Protein AF-A0A3B9LCY6-F1 (afdb_monomer_lite)

pLDDT: mean 94.25, std 5.54, range [63.44, 98.62]

Structure (mmCIF, N/CA/C/O backbone):
data_AF-A0A3B9LCY6-F1
#
_entry.id   AF-A0A3B9LCY6-F1
#
loop_
_atom_site.group_PDB
_atom_site.id
_atom_site.type_symbol
_atom_site.label_atom_id
_atom_site.label_alt_id
_atom_site.label_comp_id
_atom_site.label_asym_id
_atom_site.label_entity_id
_atom_site.label_seq_id
_atom_site.pdbx_PDB_ins_code
_atom_site.Cartn_x
_atom_site.Cartn_y
_atom_site.Cartn_z
_atom_site.occupancy
_atom_site.B_iso_or_equiv
_atom_site.auth_seq_id
_atom_site.auth_comp_id
_atom_site.auth_asym_id
_atom_site.auth_atom_id
_atom_site.pdbx_PDB_model_num
ATOM 1 N N . PHE A 1 1 ? 7.355 -21.362 12.010 1.00 63.44 1 PHE A N 1
ATOM 2 C CA . PHE A 1 1 ? 6.093 -20.690 11.639 1.00 63.44 1 PHE A CA 1
ATOM 3 C C . PHE A 1 1 ? 5.605 -21.259 10.314 1.00 63.44 1 PHE A C 1
ATOM 5 O O . PHE A 1 1 ? 6.421 -21.398 9.413 1.00 63.44 1 PHE A O 1
ATOM 12 N N . HIS A 1 2 ? 4.325 -21.626 10.199 1.00 83.62 2 HIS A N 1
ATOM 13 C CA . HIS A 1 2 ? 3.736 -22.072 8.929 1.00 83.62 2 HIS A CA 1
ATOM 14 C C . HIS A 1 2 ? 3.284 -20.839 8.140 1.00 83.62 2 HIS A C 1
ATOM 16 O O . HIS A 1 2 ? 2.190 -20.327 8.361 1.00 83.62 2 HIS A O 1
ATOM 22 N N . LEU A 1 3 ? 4.165 -20.320 7.286 1.00 89.31 3 LEU A N 1
ATOM 23 C CA . LEU A 1 3 ? 3.869 -19.190 6.406 1.00 89.31 3 LEU A CA 1
ATOM 24 C C . LEU A 1 3 ? 3.430 -19.718 5.039 1.00 89.31 3 LEU A C 1
ATOM 26 O O . LEU A 1 3 ? 4.090 -20.588 4.475 1.00 89.31 3 LEU A O 1
ATOM 30 N N . ASN A 1 4 ? 2.335 -19.177 4.506 1.00 90.31 4 ASN A N 1
ATOM 31 C CA . ASN A 1 4 ? 1.927 -19.423 3.127 1.00 90.31 4 ASN A CA 1
ATOM 32 C C . ASN A 1 4 ? 2.533 -18.338 2.231 1.00 90.31 4 ASN A C 1
ATOM 34 O O . ASN A 1 4 ? 2.081 -17.193 2.260 1.00 90.31 4 ASN A O 1
ATOM 38 N N . LEU A 1 5 ? 3.577 -18.689 1.483 1.00 93.75 5 LEU A N 1
ATOM 39 C CA . LEU A 1 5 ? 4.265 -17.762 0.588 1.00 93.75 5 LEU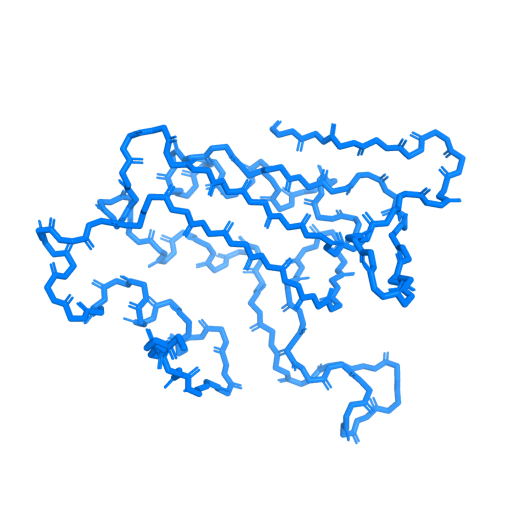 A CA 1
ATOM 40 C C . LEU A 1 5 ? 3.588 -17.767 -0.779 1.00 93.75 5 LEU A C 1
ATOM 42 O O . LEU A 1 5 ? 3.468 -18.811 -1.416 1.00 93.75 5 LEU A O 1
ATOM 46 N N . ILE A 1 6 ? 3.179 -16.586 -1.232 1.00 94.50 6 ILE A N 1
ATOM 47 C CA . ILE A 1 6 ? 2.561 -16.380 -2.539 1.00 94.50 6 ILE A CA 1
ATOM 48 C C . ILE A 1 6 ? 3.443 -15.419 -3.321 1.00 94.50 6 ILE A C 1
ATOM 50 O O . ILE A 1 6 ? 3.656 -14.281 -2.903 1.00 94.50 6 ILE A O 1
ATOM 54 N N . TYR A 1 7 ? 3.962 -15.890 -4.449 1.00 94.50 7 TYR A N 1
ATOM 55 C CA . TYR A 1 7 ? 4.756 -15.079 -5.361 1.00 94.50 7 TYR A CA 1
ATOM 56 C C . TYR A 1 7 ? 3.839 -14.406 -6.380 1.00 94.50 7 TYR A C 1
ATOM 58 O O . TYR A 1 7 ? 2.878 -15.008 -6.857 1.00 94.50 7 TYR A O 1
ATOM 66 N N . PHE A 1 8 ? 4.147 -13.161 -6.717 1.00 95.38 8 PHE A N 1
ATOM 67 C CA . PHE A 1 8 ? 3.394 -12.348 -7.665 1.00 95.38 8 PHE A CA 1
ATOM 68 C C . PHE A 1 8 ? 4.364 -11.511 -8.503 1.00 95.38 8 PHE A C 1
ATOM 70 O O . PHE A 1 8 ? 5.506 -11.291 -8.097 1.00 95.38 8 PHE A O 1
ATOM 77 N N . GLN A 1 9 ? 3.923 -11.060 -9.677 1.00 93.38 9 GLN A N 1
ATOM 78 C CA . GLN A 1 9 ? 4.749 -10.284 -10.606 1.00 93.38 9 GLN A CA 1
ATOM 79 C C . GLN A 1 9 ? 4.108 -8.962 -11.019 1.00 93.38 9 GLN A C 1
ATOM 81 O O . GLN A 1 9 ? 4.773 -8.148 -11.656 1.00 93.38 9 GLN A O 1
ATOM 86 N N . SER A 1 10 ? 2.841 -8.729 -10.683 1.00 95.75 10 SER A N 1
ATOM 87 C CA . SER A 1 10 ? 2.090 -7.542 -11.087 1.00 95.75 10 SER A CA 1
ATOM 88 C C . SER A 1 10 ? 1.022 -7.152 -10.064 1.00 95.75 10 SER A C 1
ATOM 90 O O . SER A 1 10 ? 0.616 -7.955 -9.222 1.00 95.75 10 SER A O 1
ATOM 92 N N . GLY A 1 11 ? 0.501 -5.924 -10.171 1.00 97.12 11 GLY A N 1
ATOM 93 C CA . GLY A 1 11 ? -0.668 -5.500 -9.394 1.00 97.12 11 GLY A CA 1
ATOM 94 C C . GLY A 1 11 ? -1.909 -6.354 -9.663 1.00 97.12 11 GLY A C 1
ATOM 95 O O . GLY A 1 11 ? -2.687 -6.603 -8.744 1.00 97.12 11 GLY A O 1
ATOM 96 N N . ALA A 1 12 ? -2.065 -6.868 -10.887 1.00 97.81 12 ALA A N 1
ATOM 97 C CA . ALA A 1 12 ? -3.163 -7.763 -11.238 1.00 97.81 12 ALA A CA 1
ATOM 98 C C . ALA A 1 12 ? -3.099 -9.086 -10.461 1.00 97.81 12 ALA A C 1
ATOM 100 O O . ALA A 1 12 ? -4.129 -9.546 -9.979 1.00 97.81 12 ALA A O 1
ATOM 101 N N . ASP A 1 13 ? -1.909 -9.659 -10.268 1.00 97.81 13 ASP A N 1
ATOM 102 C CA . ASP A 1 13 ? -1.737 -10.884 -9.475 1.00 97.81 13 ASP A CA 1
ATOM 103 C C . ASP A 1 13 ? -2.155 -10.669 -8.016 1.00 97.81 13 ASP A C 1
ATOM 105 O O . ASP A 1 13 ? -2.842 -11.508 -7.432 1.00 97.81 13 ASP A O 1
ATOM 109 N N . VAL A 1 14 ? -1.794 -9.514 -7.444 1.00 97.00 14 VAL A N 1
ATOM 110 C CA . VAL A 1 14 ? -2.190 -9.132 -6.081 1.00 97.00 14 VAL A CA 1
ATOM 111 C C . VAL A 1 14 ? -3.708 -8.996 -5.980 1.00 97.00 14 VAL A C 1
ATOM 113 O O . VAL A 1 14 ? -4.310 -9.570 -5.074 1.00 97.00 14 VAL A O 1
ATOM 116 N N . ILE A 1 15 ? -4.341 -8.285 -6.919 1.00 98.12 15 ILE A N 1
ATOM 117 C CA . ILE A 1 15 ? -5.803 -8.125 -6.960 1.00 98.12 15 ILE A CA 1
ATOM 118 C C . ILE A 1 15 ? -6.488 -9.488 -7.104 1.00 98.12 15 ILE A C 1
ATOM 120 O O . ILE A 1 15 ? -7.409 -9.793 -6.352 1.00 98.12 15 ILE A O 1
ATOM 124 N N . ASN A 1 16 ? -6.016 -10.337 -8.017 1.00 97.69 16 ASN A N 1
ATOM 125 C CA . ASN A 1 16 ? -6.582 -11.666 -8.237 1.00 97.69 16 ASN A CA 1
ATOM 126 C C . ASN A 1 16 ? -6.473 -12.538 -6.982 1.00 97.69 16 ASN A C 1
ATOM 128 O O . ASN A 1 16 ? -7.428 -13.225 -6.625 1.00 97.69 16 ASN A O 1
ATOM 132 N N . TYR A 1 17 ? -5.342 -12.485 -6.275 1.00 96.69 17 TYR A N 1
ATOM 133 C CA . TYR A 1 17 ? -5.170 -13.212 -5.019 1.00 96.69 17 TYR A CA 1
ATOM 134 C C . TYR A 1 17 ? -6.060 -12.668 -3.891 1.00 96.69 17 TYR A C 1
ATOM 136 O O . TYR A 1 17 ? -6.584 -13.438 -3.078 1.00 96.69 17 TYR A O 1
ATOM 144 N N . LEU A 1 18 ? -6.267 -11.350 -3.827 1.00 96.25 18 LEU A N 1
ATOM 145 C CA . LEU A 1 18 ? -7.220 -10.758 -2.891 1.00 96.25 18 LEU A CA 1
ATOM 146 C C . LEU A 1 18 ? -8.638 -11.240 -3.205 1.00 96.25 18 LEU A C 1
ATOM 148 O O . LEU A 1 18 ? -9.224 -11.898 -2.353 1.00 96.25 18 LEU A O 1
ATOM 152 N N . ASN A 1 19 ? -9.116 -11.066 -4.434 1.00 97.31 19 ASN A N 1
ATOM 153 C CA . ASN A 1 19 ? -10.497 -11.382 -4.807 1.00 97.31 19 ASN A CA 1
ATOM 154 C C . ASN A 1 19 ? -10.799 -12.896 -4.805 1.00 97.31 19 ASN A C 1
ATOM 156 O O . ASN A 1 19 ? -11.913 -13.316 -4.504 1.00 97.31 19 ASN A O 1
ATOM 160 N N . SER A 1 20 ? -9.822 -13.735 -5.173 1.00 95.38 20 SER A N 1
ATOM 161 C CA . SER A 1 20 ? -10.025 -15.173 -5.449 1.00 95.38 20 SER A CA 1
ATOM 162 C C . SER A 1 20 ? -9.132 -16.109 -4.628 1.00 95.38 20 SER A C 1
ATOM 164 O O . SER A 1 20 ? -9.013 -17.294 -4.944 1.00 95.38 20 SER A O 1
ATOM 166 N N . GLY A 1 21 ? -8.490 -15.604 -3.571 1.00 90.06 21 GLY A N 1
ATOM 167 C CA . GLY A 1 21 ? -7.663 -16.418 -2.680 1.00 90.06 21 GLY A CA 1
ATOM 168 C C . GLY A 1 21 ? -8.439 -17.586 -2.040 1.00 90.06 21 GLY A C 1
ATOM 169 O O . GLY A 1 21 ? -9.672 -17.539 -1.948 1.00 90.06 21 GLY A O 1
ATOM 170 N N . PRO A 1 22 ? -7.748 -18.642 -1.564 1.00 88.88 22 PRO A N 1
ATOM 171 C CA . PRO A 1 22 ? -8.393 -19.845 -1.041 1.00 88.88 22 PRO A CA 1
ATOM 172 C C . PRO A 1 22 ? -9.462 -19.543 0.017 1.00 88.88 22 PRO A C 1
ATOM 174 O O . PRO A 1 22 ? -9.171 -19.037 1.100 1.00 88.88 22 PRO A O 1
ATOM 177 N N . GLY A 1 23 ? -10.718 -19.862 -0.308 1.00 89.56 23 GLY A N 1
ATOM 178 C CA . GLY A 1 23 ? -11.854 -19.694 0.596 1.00 89.56 23 GLY A CA 1
ATOM 179 C C . GLY A 1 23 ? -12.255 -18.245 0.884 1.00 89.56 23 GLY A C 1
ATOM 180 O O . GLY A 1 23 ? -12.887 -18.031 1.916 1.00 89.56 23 GLY A O 1
ATOM 181 N N . ARG A 1 24 ? -11.927 -17.265 0.023 1.00 93.19 24 ARG A N 1
ATOM 182 C CA . ARG A 1 24 ? -12.180 -15.822 0.241 1.00 93.19 24 ARG A CA 1
ATOM 183 C C . ARG A 1 24 ? -13.600 -15.474 0.701 1.00 93.19 24 ARG A C 1
ATOM 185 O O . ARG A 1 24 ? -13.767 -14.615 1.564 1.00 93.19 24 ARG A O 1
ATOM 192 N N . ASP A 1 25 ? -14.606 -16.198 0.215 1.00 89.06 25 ASP A N 1
ATOM 193 C CA . ASP A 1 25 ? -16.013 -16.029 0.616 1.00 89.06 25 ASP A CA 1
ATOM 194 C C . ASP A 1 25 ? -16.248 -16.208 2.125 1.00 89.06 25 ASP A C 1
ATOM 196 O O . ASP A 1 25 ? -17.200 -15.665 2.688 1.00 89.06 25 ASP A O 1
ATOM 200 N N . ARG A 1 26 ? -15.385 -16.987 2.786 1.00 91.19 26 ARG A N 1
ATOM 201 C CA . ARG A 1 26 ? -15.459 -17.335 4.213 1.00 91.19 26 ARG A CA 1
ATOM 202 C C . ARG A 1 26 ? -14.259 -16.805 5.001 1.00 91.19 26 ARG A C 1
ATOM 204 O O . ARG A 1 26 ? -14.397 -16.471 6.173 1.00 91.19 26 ARG A O 1
ATOM 211 N N . LEU A 1 27 ? -13.095 -16.720 4.360 1.00 93.38 27 LEU A N 1
ATOM 212 C CA . LEU A 1 27 ? -11.819 -16.304 4.932 1.00 93.38 27 LEU A CA 1
ATOM 213 C C . LEU A 1 27 ? -11.472 -14.895 4.455 1.00 93.38 27 LEU A C 1
ATOM 215 O O . LEU A 1 27 ? -10.756 -14.687 3.473 1.00 93.38 27 LEU A O 1
ATOM 219 N N . LYS A 1 28 ? -11.997 -13.907 5.172 1.00 95.44 28 LYS A N 1
ATOM 220 C CA . LYS A 1 28 ? -11.740 -12.494 4.890 1.00 95.44 28 LYS A CA 1
ATOM 221 C C . LYS A 1 28 ? -10.360 -12.055 5.381 1.00 95.44 28 LYS A C 1
ATOM 223 O O . LYS A 1 28 ? -9.843 -12.581 6.365 1.00 95.44 28 LYS A O 1
ATOM 228 N N . VAL A 1 29 ? -9.781 -11.056 4.722 1.00 96.19 29 VAL A N 1
ATOM 229 C CA . VAL A 1 29 ? -8.548 -10.387 5.147 1.00 96.19 29 VAL A CA 1
ATOM 230 C C . VAL A 1 29 ? -8.840 -9.581 6.411 1.00 96.19 29 VAL A C 1
ATOM 232 O O . VAL A 1 29 ? -9.546 -8.575 6.366 1.00 96.19 29 VAL A O 1
ATOM 235 N N . ALA A 1 30 ? -8.314 -10.033 7.548 1.00 96.69 30 ALA A N 1
ATOM 236 C CA . ALA A 1 30 ? -8.370 -9.298 8.814 1.00 96.69 30 ALA A CA 1
ATOM 237 C C . ALA A 1 30 ? -7.185 -8.332 8.992 1.00 96.69 30 ALA A C 1
ATOM 239 O O . ALA A 1 30 ? -7.281 -7.381 9.764 1.00 96.69 30 ALA A O 1
ATOM 240 N N . GLY A 1 31 ? -6.089 -8.564 8.264 1.00 96.94 31 GLY A N 1
ATOM 241 C CA . GLY A 1 31 ? -4.878 -7.754 8.294 1.00 96.94 31 GLY A CA 1
ATOM 242 C C . GLY A 1 31 ? -4.227 -7.683 6.915 1.00 96.94 31 GLY A C 1
ATOM 243 O O . GLY A 1 31 ? -4.099 -8.711 6.251 1.00 96.94 31 GLY A O 1
ATOM 244 N N . PHE A 1 32 ? -3.827 -6.489 6.487 1.00 97.38 32 PHE A N 1
ATOM 245 C CA . PHE A 1 32 ? -3.035 -6.262 5.281 1.00 97.38 32 PHE A CA 1
ATOM 246 C C . PHE A 1 32 ? -1.917 -5.277 5.594 1.00 97.38 32 PHE A C 1
ATOM 248 O O . PHE A 1 32 ? -2.174 -4.138 5.984 1.00 97.38 32 PHE A O 1
ATOM 255 N N . GLU A 1 33 ? -0.679 -5.704 5.386 1.00 97.56 33 GLU A N 1
ATOM 256 C CA . GLU A 1 33 ? 0.482 -4.849 5.577 1.00 97.56 33 GLU A CA 1
ATOM 257 C C . GLU A 1 33 ? 1.356 -4.861 4.334 1.00 97.56 33 GLU A C 1
ATOM 259 O O . GLU A 1 33 ? 1.719 -5.921 3.826 1.00 97.56 33 GLU A O 1
ATOM 264 N N . TYR A 1 34 ? 1.692 -3.670 3.847 1.00 97.12 34 TYR A N 1
ATOM 265 C CA . TYR A 1 34 ? 2.611 -3.503 2.734 1.00 97.12 34 TYR A CA 1
ATOM 266 C C . TYR A 1 34 ? 3.963 -2.998 3.237 1.00 97.12 34 TYR A C 1
ATOM 268 O O . TYR A 1 34 ? 4.054 -1.918 3.829 1.00 97.12 34 TYR A O 1
ATOM 276 N N . LEU A 1 35 ? 5.007 -3.786 2.976 1.00 94.75 35 LEU A N 1
ATOM 277 C CA . LEU A 1 35 ? 6.402 -3.446 3.226 1.00 94.75 35 LEU A CA 1
ATOM 278 C C . LEU A 1 35 ? 7.125 -3.398 1.880 1.00 94.75 35 LEU A C 1
ATOM 280 O O . LEU A 1 35 ? 7.241 -4.413 1.196 1.00 94.75 35 LEU A O 1
ATOM 284 N N . GLY A 1 36 ? 7.589 -2.216 1.494 1.00 93.50 36 GLY A N 1
ATOM 285 C CA . GLY A 1 36 ? 8.288 -2.013 0.233 1.00 93.50 36 GLY A CA 1
ATOM 286 C C . GLY A 1 36 ? 8.350 -0.545 -0.160 1.00 93.50 36 GLY A C 1
ATOM 287 O O . GLY A 1 36 ? 7.972 0.345 0.609 1.00 93.50 36 GLY A O 1
ATOM 288 N N . HIS A 1 37 ? 8.835 -0.298 -1.373 1.00 95.31 37 HIS A N 1
ATOM 289 C CA . HIS A 1 37 ? 8.902 1.041 -1.940 1.00 95.31 37 HIS A CA 1
ATOM 290 C C . HIS A 1 37 ? 7.529 1.514 -2.409 1.00 95.31 37 HIS A C 1
ATOM 292 O O . HIS A 1 37 ? 6.751 0.781 -3.012 1.00 95.31 37 HIS A O 1
ATOM 298 N N . SER A 1 38 ? 7.241 2.786 -2.181 1.00 96.44 38 SER A N 1
ATOM 299 C CA . SER A 1 38 ? 6.018 3.404 -2.669 1.00 96.44 38 SER A CA 1
ATOM 300 C C . SER A 1 38 ? 6.215 4.888 -2.901 1.00 96.44 38 SER A C 1
ATOM 302 O O . SER A 1 38 ? 7.159 5.511 -2.410 1.00 96.44 38 SER A O 1
ATOM 304 N N . ASN A 1 39 ? 5.270 5.462 -3.627 1.00 95.44 39 ASN A N 1
ATOM 305 C CA . ASN A 1 39 ? 5.043 6.896 -3.653 1.00 95.44 39 ASN A CA 1
ATOM 306 C C . ASN A 1 39 ? 3.581 7.166 -3.267 1.00 95.44 39 ASN A C 1
ATOM 308 O O . ASN A 1 39 ? 2.873 6.273 -2.801 1.00 95.44 39 ASN A O 1
ATOM 312 N N . ARG A 1 40 ? 3.098 8.389 -3.499 1.00 97.00 40 ARG A N 1
ATOM 313 C CA . ARG A 1 40 ? 1.711 8.748 -3.183 1.00 97.00 40 ARG A CA 1
ATOM 314 C C . ARG A 1 40 ? 0.639 7.923 -3.900 1.00 97.00 40 ARG A C 1
ATOM 316 O O . ARG A 1 40 ? -0.502 7.978 -3.466 1.00 97.00 40 ARG A O 1
ATOM 323 N N . ALA A 1 41 ? 0.974 7.235 -4.993 1.00 97.31 41 ALA A N 1
ATOM 324 C CA . ALA A 1 41 ? 0.024 6.614 -5.914 1.00 97.31 41 ALA A CA 1
ATOM 325 C C . ALA A 1 41 ? 0.273 5.122 -6.194 1.00 97.31 41 ALA A C 1
ATOM 327 O O . ALA A 1 41 ? -0.619 4.474 -6.735 1.00 97.31 41 ALA A O 1
ATOM 328 N N . CYS A 1 42 ? 1.439 4.565 -5.853 1.00 96.94 42 CYS A N 1
ATOM 329 C CA . CYS A 1 42 ? 1.784 3.175 -6.156 1.00 96.94 42 CYS A CA 1
ATOM 330 C C . CYS A 1 42 ? 2.456 2.457 -4.992 1.00 96.94 42 CYS A C 1
ATOM 332 O O . CYS A 1 42 ? 3.386 2.996 -4.390 1.00 96.94 42 CYS A O 1
ATOM 334 N N . PHE A 1 43 ? 2.100 1.184 -4.819 1.00 97.75 43 PHE A N 1
ATOM 335 C CA . PHE A 1 43 ? 3.005 0.177 -4.260 1.00 97.75 43 PHE A CA 1
ATOM 336 C C . PHE A 1 43 ? 3.917 -0.344 -5.369 1.00 97.75 43 PHE A C 1
ATOM 338 O O . PHE A 1 43 ? 3.413 -0.703 -6.431 1.00 97.75 43 PHE A O 1
ATOM 345 N N . MET A 1 44 ? 5.230 -0.379 -5.148 1.00 96.69 44 MET A N 1
ATOM 346 C CA . MET A 1 44 ? 6.231 -0.784 -6.141 1.00 96.69 44 MET A CA 1
ATOM 347 C C . MET A 1 44 ? 6.886 -2.096 -5.716 1.00 96.69 44 MET A C 1
ATOM 349 O O . MET A 1 44 ? 7.415 -2.216 -4.613 1.00 96.69 44 MET A O 1
ATOM 353 N N . PHE A 1 45 ? 6.847 -3.103 -6.577 1.00 94.62 45 PHE A N 1
ATOM 354 C CA . PHE A 1 45 ? 7.207 -4.474 -6.210 1.00 94.62 45 PHE A CA 1
ATOM 355 C C . PHE A 1 45 ? 8.636 -4.853 -6.598 1.00 94.62 45 PHE A C 1
ATOM 357 O O . PHE A 1 45 ? 9.223 -5.740 -5.987 1.00 94.62 45 PHE A O 1
ATOM 364 N N . ASP A 1 46 ? 9.211 -4.165 -7.581 1.00 90.12 46 ASP A N 1
ATOM 365 C CA . ASP A 1 46 ? 10.531 -4.458 -8.146 1.00 90.12 46 ASP A CA 1
ATOM 366 C C . ASP A 1 46 ? 11.443 -3.223 -8.216 1.00 90.12 46 ASP A C 1
ATOM 368 O O . ASP A 1 46 ? 12.333 -3.151 -9.066 1.00 90.12 46 ASP A O 1
ATOM 372 N N . TYR A 1 47 ? 11.201 -2.228 -7.358 1.00 84.19 47 TYR A N 1
ATOM 373 C CA . TYR A 1 47 ? 11.923 -0.958 -7.400 1.00 84.19 47 TYR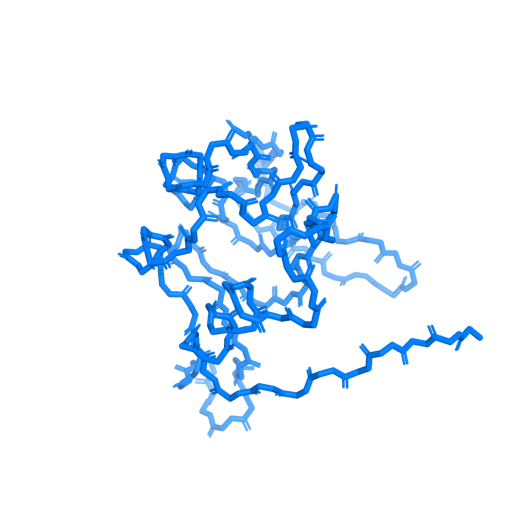 A CA 1
ATOM 374 C C . TYR A 1 47 ? 13.442 -1.162 -7.316 1.00 84.19 47 TYR A C 1
ATOM 376 O O . TYR A 1 47 ? 13.931 -1.806 -6.391 1.00 84.19 47 TYR A O 1
ATOM 384 N N . SER A 1 48 ? 14.175 -0.609 -8.285 1.00 83.00 48 SER A N 1
ATOM 385 C CA . SER A 1 48 ? 15.629 -0.749 -8.446 1.00 83.00 48 SER A CA 1
ATOM 386 C C . SER A 1 48 ? 16.152 -2.174 -8.681 1.00 83.00 48 SER A C 1
ATOM 388 O O . SER A 1 48 ? 17.364 -2.361 -8.757 1.00 83.00 48 SER A O 1
ATOM 390 N N . ASN A 1 49 ? 15.285 -3.176 -8.875 1.00 78.00 49 ASN A N 1
ATOM 391 C CA . ASN A 1 49 ? 15.729 -4.548 -9.154 1.00 78.00 49 ASN A CA 1
ATOM 392 C C . ASN A 1 49 ? 16.179 -4.737 -10.611 1.00 78.00 49 ASN A C 1
ATOM 394 O O . ASN A 1 49 ? 17.133 -5.465 -10.871 1.00 78.00 49 ASN A O 1
ATOM 398 N N . LEU A 1 50 ? 15.473 -4.117 -11.567 1.00 81.88 50 LEU A N 1
ATOM 399 C CA . LEU A 1 50 ? 15.760 -4.227 -13.010 1.00 81.88 50 LEU A CA 1
ATOM 400 C C . LEU A 1 50 ? 16.214 -2.908 -13.643 1.00 81.88 50 LEU A C 1
ATOM 402 O O . LEU A 1 50 ? 16.975 -2.920 -14.607 1.00 81.88 50 LEU A O 1
ATOM 406 N N . LEU A 1 51 ? 15.703 -1.783 -13.143 1.00 82.19 51 LEU A N 1
ATOM 407 C CA . LEU A 1 51 ? 16.015 -0.439 -13.616 1.00 82.19 51 LEU A CA 1
ATOM 408 C C . LEU A 1 51 ? 16.345 0.422 -12.410 1.00 82.19 51 LEU A C 1
ATOM 410 O O . LEU A 1 51 ? 15.544 0.476 -11.480 1.00 82.19 51 LEU A O 1
ATOM 414 N N . ASP A 1 52 ? 17.487 1.104 -12.441 1.00 86.44 52 ASP A N 1
ATOM 415 C CA . ASP A 1 52 ? 17.879 1.987 -11.349 1.00 86.44 52 ASP A CA 1
ATOM 416 C C . ASP A 1 52 ? 16.823 3.076 -11.123 1.00 86.44 52 ASP A C 1
ATOM 418 O O . ASP A 1 52 ? 16.352 3.727 -12.060 1.00 86.44 52 ASP A O 1
ATOM 422 N N . SER A 1 53 ? 16.443 3.243 -9.858 1.00 85.19 53 SER A N 1
ATOM 423 C CA . SER A 1 53 ? 15.499 4.253 -9.386 1.00 85.19 53 SER A CA 1
ATOM 424 C C . SER A 1 53 ? 14.122 4.202 -10.066 1.00 85.19 53 SER A C 1
ATOM 426 O O . SER A 1 53 ? 13.420 5.212 -10.157 1.00 85.19 53 SER A O 1
ATOM 428 N N . ALA A 1 54 ? 13.713 3.022 -10.541 1.00 88.56 54 ALA A N 1
ATOM 429 C CA . ALA A 1 54 ? 12.422 2.799 -11.178 1.00 88.56 54 ALA A CA 1
ATOM 430 C C . ALA A 1 54 ? 11.852 1.412 -10.854 1.00 88.56 54 ALA A C 1
ATOM 432 O O . ALA A 1 54 ? 12.546 0.515 -10.385 1.00 88.56 54 ALA A O 1
ATOM 433 N N . SER A 1 55 ? 10.559 1.240 -11.123 1.00 92.38 55 SER A N 1
ATOM 434 C CA . SER A 1 55 ? 9.826 -0.015 -10.950 1.00 92.38 55 SER A CA 1
ATOM 435 C C . SER A 1 55 ? 9.083 -0.346 -12.243 1.00 92.38 55 SER A C 1
ATOM 437 O O . SER A 1 55 ? 8.515 0.547 -12.875 1.00 92.38 55 SER A O 1
ATOM 439 N N . LYS A 1 56 ? 9.103 -1.618 -12.657 1.00 93.25 56 LYS A N 1
ATOM 440 C CA . LYS A 1 56 ? 8.335 -2.137 -13.803 1.00 93.25 56 LYS A CA 1
ATOM 441 C C . LYS A 1 56 ? 7.098 -2.919 -13.359 1.00 93.25 56 LYS A C 1
ATOM 443 O O . LYS A 1 56 ? 6.278 -3.276 -14.201 1.00 93.25 56 LYS A O 1
ATOM 448 N N . SER A 1 57 ? 6.959 -3.162 -12.058 1.00 95.50 57 SER A N 1
ATOM 449 C CA . SER A 1 57 ? 5.846 -3.876 -11.451 1.00 95.50 57 SER A CA 1
ATOM 450 C C . SER A 1 57 ? 5.299 -3.119 -10.247 1.00 95.50 57 SER A C 1
ATOM 452 O O . SER A 1 57 ? 5.986 -2.924 -9.246 1.00 95.50 57 SER A O 1
ATOM 454 N N . TRP A 1 58 ? 4.041 -2.693 -10.332 1.00 97.06 58 TRP A N 1
ATOM 455 C CA . TRP A 1 58 ? 3.394 -1.903 -9.290 1.00 97.06 58 TRP A CA 1
ATOM 456 C C . TRP A 1 58 ? 1.895 -2.204 -9.190 1.00 97.06 58 TRP A C 1
ATOM 458 O O . TRP A 1 58 ? 1.300 -2.810 -10.084 1.00 97.06 58 TRP A O 1
ATOM 468 N N . LEU A 1 59 ? 1.279 -1.738 -8.103 1.00 98.19 59 LEU A N 1
ATOM 469 C CA . LEU A 1 59 ? -0.169 -1.592 -7.961 1.00 98.19 59 LEU A CA 1
ATOM 470 C C . LEU A 1 59 ? -0.495 -0.103 -7.833 1.00 98.19 59 LEU A C 1
ATOM 472 O O . LEU A 1 59 ? -0.166 0.517 -6.819 1.00 98.19 59 LEU A O 1
ATOM 476 N N . HIS A 1 60 ? -1.117 0.469 -8.868 1.00 98.25 60 HIS A N 1
ATOM 477 C CA . HIS A 1 60 ? -1.473 1.888 -8.894 1.00 98.25 60 HIS A CA 1
ATOM 478 C C . HIS A 1 60 ? -2.827 2.122 -8.211 1.00 98.25 60 HIS A C 1
ATOM 480 O O . HIS A 1 60 ? -3.761 1.331 -8.328 1.00 98.25 60 HIS A O 1
ATOM 486 N N . GLU A 1 61 ? -2.977 3.260 -7.542 1.00 98.12 61 GLU A N 1
ATOM 487 C CA . GLU A 1 61 ? -4.166 3.624 -6.768 1.00 98.12 61 GLU A CA 1
ATOM 488 C C . GLU A 1 61 ? -5.468 3.693 -7.589 1.00 98.12 61 GLU A C 1
ATOM 490 O O . GLU A 1 61 ? -6.560 3.598 -7.033 1.00 98.12 61 GLU A O 1
ATOM 495 N N . SER A 1 62 ? -5.373 3.855 -8.915 1.00 98.06 62 SER A N 1
ATOM 496 C CA . SER A 1 62 ? -6.528 3.803 -9.828 1.00 98.06 62 SER A CA 1
ATOM 497 C C . SER A 1 62 ? -7.077 2.394 -10.027 1.00 98.06 62 SER A C 1
ATOM 499 O O . SER A 1 62 ? -8.193 2.242 -10.511 1.00 98.06 62 SER A O 1
ATOM 501 N N . GLU A 1 63 ? -6.295 1.369 -9.698 1.00 98.38 63 GLU A N 1
ATOM 502 C CA . GLU A 1 63 ? -6.680 -0.033 -9.841 1.00 98.38 63 GLU A CA 1
ATOM 503 C C . GLU A 1 63 ? -7.267 -0.609 -8.557 1.00 98.38 63 GLU A C 1
ATOM 505 O O . GLU A 1 63 ? -7.839 -1.694 -8.588 1.00 98.38 63 GLU A O 1
ATOM 510 N N . LEU A 1 64 ? -7.194 0.127 -7.442 1.00 98.12 64 LEU A N 1
ATOM 511 C CA . LEU A 1 64 ? -7.727 -0.318 -6.154 1.00 98.12 64 LEU A CA 1
ATOM 512 C C . LEU A 1 64 ? -9.224 -0.622 -6.218 1.00 98.12 64 LEU A C 1
ATOM 514 O O . LEU A 1 64 ? -9.681 -1.520 -5.526 1.00 98.12 64 LEU A O 1
ATOM 518 N N . SER A 1 65 ? -9.987 0.063 -7.076 1.00 97.88 65 SER A N 1
ATOM 519 C CA . SER A 1 65 ? -11.418 -0.210 -7.279 1.00 97.88 65 SER A CA 1
ATOM 520 C C . SER A 1 65 ? -11.717 -1.597 -7.856 1.00 97.88 65 SER A C 1
ATOM 522 O O . SER A 1 65 ? -12.868 -2.021 -7.824 1.00 97.88 65 SER A O 1
ATOM 524 N N . LYS A 1 66 ? -10.705 -2.303 -8.376 1.00 98.50 66 LYS A N 1
ATOM 525 C CA . LYS A 1 66 ? -10.814 -3.699 -8.819 1.00 98.50 66 LYS A CA 1
ATOM 526 C C . LYS A 1 66 ? -10.745 -4.693 -7.650 1.00 98.50 66 LYS A C 1
ATOM 528 O O . LYS A 1 66 ? -11.041 -5.866 -7.855 1.00 98.50 66 LYS A O 1
ATOM 533 N N . ILE A 1 67 ? -10.341 -4.249 -6.456 1.00 98.06 67 ILE A N 1
ATOM 534 C CA . ILE A 1 67 ? -10.349 -5.061 -5.235 1.00 98.06 67 ILE A CA 1
ATOM 535 C C . ILE A 1 67 ? -11.777 -5.122 -4.702 1.00 98.06 67 ILE A C 1
ATOM 537 O O . ILE A 1 67 ? -12.442 -4.093 -4.541 1.00 98.06 67 ILE A O 1
ATOM 541 N N . GLU A 1 68 ? -12.255 -6.322 -4.398 1.00 96.56 68 GLU A N 1
ATOM 542 C CA . GLU A 1 68 ? -13.627 -6.495 -3.954 1.00 96.56 68 GLU A CA 1
ATOM 543 C C . GLU A 1 68 ? -13.772 -6.150 -2.466 1.00 96.56 68 GLU A C 1
ATOM 545 O O . GLU A 1 68 ? -13.135 -6.722 -1.587 1.00 96.56 68 GLU A O 1
ATOM 550 N N . ARG A 1 69 ? -14.689 -5.229 -2.136 1.00 96.19 69 ARG A N 1
ATOM 551 C CA . ARG A 1 69 ? -14.962 -4.811 -0.739 1.00 96.19 69 ARG A CA 1
ATOM 552 C C . ARG A 1 69 ? -15.228 -5.980 0.208 1.00 96.19 69 ARG A C 1
ATOM 554 O O . ARG A 1 69 ? -14.943 -5.892 1.400 1.00 96.19 69 ARG A O 1
ATOM 561 N N . ARG A 1 70 ? -15.820 -7.063 -0.307 1.00 95.69 70 ARG A N 1
ATOM 562 C CA . ARG A 1 70 ? -16.152 -8.258 0.480 1.00 95.69 70 ARG A CA 1
ATOM 563 C C . ARG A 1 70 ? -14.918 -8.999 0.991 1.00 95.69 70 ARG A C 1
ATOM 565 O O . ARG A 1 70 ? -15.065 -9.755 1.955 1.00 95.69 70 ARG A O 1
ATOM 572 N N . ASP A 1 71 ? -13.754 -8.754 0.391 1.00 96.62 71 ASP A N 1
ATOM 573 C CA . ASP A 1 71 ? -12.517 -9.455 0.709 1.00 96.62 71 ASP A CA 1
ATOM 574 C C . ASP A 1 71 ? -12.019 -9.143 2.110 1.00 96.62 71 ASP A C 1
ATOM 576 O O . ASP A 1 71 ? -11.379 -9.985 2.739 1.00 96.62 71 ASP A O 1
ATOM 580 N N . PHE A 1 72 ? -12.332 -7.953 2.621 1.00 97.31 72 PHE A N 1
ATOM 581 C CA . PHE A 1 72 ? -11.867 -7.488 3.916 1.00 97.31 72 PHE A CA 1
ATOM 582 C C . PHE A 1 72 ? -12.905 -7.716 5.011 1.00 97.31 72 PHE A C 1
ATOM 584 O O . PHE A 1 72 ? -14.116 -7.531 4.838 1.00 97.31 72 PHE A O 1
ATOM 591 N N . ALA A 1 73 ? -12.418 -8.117 6.184 1.00 96.31 73 ALA A N 1
ATOM 592 C CA . ALA A 1 73 ? -13.232 -8.171 7.384 1.00 96.31 73 ALA A CA 1
ATOM 593 C C . ALA A 1 73 ? -13.586 -6.747 7.838 1.00 96.31 73 ALA A C 1
ATOM 595 O O . ALA A 1 73 ? -12.837 -5.789 7.626 1.00 96.31 73 ALA A O 1
ATOM 596 N N . ARG A 1 74 ? -14.731 -6.592 8.508 1.00 92.88 74 ARG A N 1
ATOM 597 C CA . ARG A 1 74 ? -15.087 -5.305 9.115 1.00 92.88 74 ARG A CA 1
ATOM 598 C C . ARG A 1 74 ? -14.046 -4.959 10.182 1.00 92.88 74 ARG A C 1
ATOM 600 O O . ARG A 1 74 ? -13.825 -5.755 11.086 1.00 92.88 74 ARG A O 1
ATOM 607 N N . GLY A 1 75 ? -13.448 -3.773 10.081 1.00 93.19 75 GLY A N 1
ATOM 608 C CA . GLY A 1 75 ? -12.394 -3.341 11.003 1.00 93.19 75 GLY A CA 1
ATOM 609 C C . GLY A 1 75 ? -11.034 -3.996 10.752 1.00 93.19 75 GLY A C 1
ATOM 610 O O . GLY A 1 75 ? -10.211 -4.002 11.660 1.00 93.19 75 GLY A O 1
ATOM 611 N N . ALA A 1 76 ? -10.800 -4.552 9.556 1.00 97.56 76 ALA A N 1
ATOM 612 C CA . ALA A 1 76 ? -9.491 -5.075 9.184 1.00 97.56 76 ALA A CA 1
ATOM 613 C C . ALA A 1 76 ? -8.389 -4.024 9.389 1.00 97.56 76 ALA A C 1
ATOM 615 O O . ALA A 1 76 ? -8.564 -2.849 9.052 1.00 97.56 76 ALA A O 1
ATOM 616 N N . TYR A 1 77 ? -7.252 -4.465 9.923 1.00 98.25 77 TYR A N 1
ATOM 617 C CA . TYR A 1 77 ? -6.075 -3.623 10.088 1.00 98.2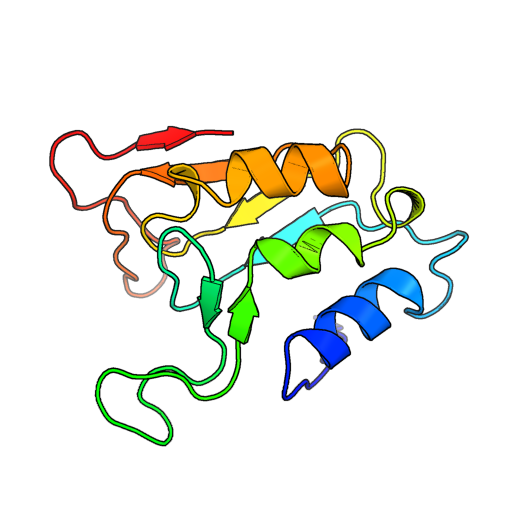5 77 TYR A CA 1
ATOM 618 C C . TYR A 1 77 ? -5.336 -3.520 8.756 1.00 98.25 77 TYR A C 1
ATOM 620 O O . TYR A 1 77 ? -4.862 -4.525 8.232 1.00 98.25 77 TYR A O 1
ATOM 628 N N . VAL A 1 78 ? -5.245 -2.318 8.192 1.00 98.44 78 VAL A N 1
ATOM 629 C CA . VAL A 1 78 ? -4.558 -2.095 6.917 1.00 98.44 78 VAL A CA 1
ATOM 630 C C . VAL A 1 78 ? -3.490 -1.028 7.101 1.00 98.44 78 VAL A C 1
ATOM 632 O O . VAL A 1 78 ? -3.797 0.093 7.510 1.00 98.44 78 VAL A O 1
ATOM 635 N N . LYS A 1 79 ? -2.237 -1.356 6.781 1.00 98.31 79 LYS A N 1
ATOM 636 C CA . LYS A 1 79 ? -1.123 -0.411 6.870 1.00 98.31 79 LYS A CA 1
ATOM 637 C C . LYS A 1 79 ? -0.145 -0.548 5.713 1.00 98.31 79 LYS A C 1
ATOM 639 O O . LYS A 1 79 ? 0.329 -1.630 5.396 1.00 98.31 79 LYS A O 1
ATOM 644 N N . SER A 1 80 ? 0.214 0.579 5.121 1.00 97.94 80 SER A N 1
ATOM 645 C CA . SER A 1 80 ? 1.388 0.691 4.270 1.00 97.94 80 SER A CA 1
ATOM 646 C C . SER A 1 80 ? 2.523 1.323 5.065 1.00 97.94 80 SER A C 1
ATOM 648 O O . SER A 1 80 ? 2.362 2.400 5.637 1.00 97.94 80 SER A O 1
ATOM 650 N N . TRP A 1 81 ? 3.678 0.666 5.075 1.00 97.31 81 TRP A N 1
ATOM 651 C CA . TRP A 1 81 ? 4.907 1.174 5.685 1.00 97.31 81 TRP A CA 1
ATOM 652 C C . TRP A 1 81 ? 5.792 1.954 4.701 1.00 97.31 81 TRP A C 1
ATOM 654 O O . TRP A 1 81 ? 6.834 2.491 5.080 1.00 97.31 81 TRP A O 1
ATOM 664 N N . GLY A 1 82 ? 5.381 2.025 3.435 1.00 96.12 82 GLY A N 1
ATOM 665 C CA . GLY A 1 82 ? 6.097 2.751 2.398 1.00 96.12 82 GLY A CA 1
ATOM 666 C C . GLY A 1 82 ? 5.831 4.262 2.419 1.00 96.12 82 GLY A C 1
ATOM 667 O O . GLY A 1 82 ? 4.791 4.742 2.891 1.00 96.12 82 GLY A O 1
ATOM 668 N N . CYS A 1 83 ? 6.776 5.013 1.856 1.00 96.94 83 CYS A N 1
ATOM 669 C CA . CYS A 1 83 ? 6.740 6.468 1.751 1.00 96.94 83 CYS A CA 1
ATOM 670 C C . CYS A 1 83 ? 5.466 6.990 1.061 1.00 96.94 83 CYS A C 1
ATOM 672 O O . CYS A 1 83 ? 4.981 6.402 0.092 1.00 96.94 83 CYS A O 1
ATOM 674 N N . HIS A 1 84 ? 4.982 8.152 1.505 1.00 98.00 84 HIS A N 1
ATOM 675 C CA . HIS A 1 84 ? 3.976 9.001 0.842 1.00 98.00 84 HIS A CA 1
ATOM 676 C C . HIS A 1 84 ? 2.579 8.395 0.599 1.00 98.00 84 HIS A C 1
ATOM 678 O O . HIS A 1 84 ? 1.687 9.083 0.107 1.00 98.00 84 HIS A O 1
ATOM 684 N N . THR A 1 85 ? 2.330 7.136 0.956 1.00 98.12 85 THR A N 1
ATOM 685 C CA . THR A 1 85 ? 1.056 6.439 0.681 1.00 98.12 85 THR A CA 1
ATOM 686 C C . THR A 1 85 ? -0.166 7.081 1.349 1.00 98.12 85 THR A C 1
ATOM 688 O O . THR A 1 85 ? -1.279 6.979 0.831 1.00 98.12 85 THR A O 1
ATOM 691 N N . GLY A 1 86 ? 0.035 7.815 2.446 1.00 97.62 86 GLY A N 1
ATOM 692 C CA . GLY A 1 86 ? -1.005 8.587 3.128 1.00 97.62 86 GLY A CA 1
ATOM 693 C C . GLY A 1 86 ? -1.453 9.847 2.380 1.00 97.62 86 GLY A C 1
ATOM 694 O O . GLY A 1 86 ? -2.507 10.397 2.684 1.00 97.62 86 GLY A O 1
ATOM 695 N N . GLU A 1 87 ? -0.692 10.306 1.384 1.00 98.06 87 GLU A N 1
ATOM 696 C CA . GLU A 1 87 ? -0.983 11.544 0.649 1.00 98.06 87 GLU A CA 1
ATOM 697 C C . GLU A 1 87 ? -2.090 11.371 -0.404 1.00 98.06 87 GLU A C 1
ATOM 699 O O . GLU A 1 87 ? -2.740 12.348 -0.776 1.00 98.06 87 GLU A O 1
ATOM 704 N N . SER A 1 88 ? -2.327 10.142 -0.885 1.00 98.12 88 SER A N 1
ATOM 705 C CA . SER A 1 88 ? -3.428 9.846 -1.818 1.00 98.12 88 SER A CA 1
ATOM 706 C C . SER A 1 88 ? -3.968 8.416 -1.691 1.00 98.12 88 SER A C 1
ATOM 708 O O . SER A 1 88 ? -5.185 8.247 -1.537 1.00 98.12 88 SER A O 1
ATOM 710 N N . MET A 1 89 ? -3.101 7.391 -1.674 1.00 97.94 89 MET A N 1
ATOM 711 C CA . MET A 1 89 ? -3.553 5.990 -1.659 1.00 97.94 89 MET A CA 1
ATOM 712 C C . MET A 1 89 ? -4.493 5.666 -0.495 1.00 97.94 89 MET A C 1
ATOM 714 O O . MET A 1 89 ? -5.482 4.980 -0.729 1.00 97.94 89 MET A O 1
ATOM 718 N N . SER A 1 90 ? -4.253 6.163 0.727 1.00 98.12 90 SER A N 1
ATOM 719 C CA . SER A 1 90 ? -5.128 5.891 1.888 1.00 98.12 90 SER A CA 1
ATOM 720 C C . SER A 1 90 ? -6.597 6.241 1.626 1.00 98.12 90 SER A C 1
ATOM 722 O O . SER A 1 90 ? -7.488 5.419 1.850 1.00 98.12 90 SER A O 1
ATOM 724 N N . LYS A 1 91 ? -6.858 7.416 1.040 1.00 98.19 91 LYS A N 1
ATOM 725 C CA . LYS A 1 91 ? -8.218 7.851 0.690 1.00 98.19 91 LYS A CA 1
ATOM 726 C C . LYS A 1 91 ? -8.835 6.969 -0.398 1.00 98.19 91 LYS A C 1
ATOM 728 O O . LYS A 1 91 ? -10.006 6.599 -0.316 1.00 98.19 91 LYS A O 1
ATOM 733 N N . LYS A 1 92 ? -8.063 6.631 -1.435 1.00 98.25 92 LYS A N 1
ATOM 734 C CA . LYS A 1 92 ? -8.549 5.782 -2.536 1.00 98.25 92 LYS A CA 1
ATOM 735 C C . LYS A 1 92 ? -8.780 4.341 -2.098 1.00 98.25 92 LYS A C 1
ATOM 737 O O . LYS A 1 92 ? -9.757 3.735 -2.529 1.00 98.25 92 LYS A O 1
ATOM 742 N N . TRP A 1 93 ? -7.947 3.830 -1.200 1.00 98.06 93 TRP A N 1
ATOM 743 C CA . TRP A 1 93 ? -8.112 2.524 -0.583 1.00 98.06 93 TRP A CA 1
ATOM 744 C C . TRP A 1 93 ? -9.426 2.437 0.191 1.00 98.06 93 TRP A C 1
ATOM 746 O O . TRP A 1 93 ? -10.180 1.485 -0.005 1.00 98.06 93 TRP A O 1
ATOM 756 N N . TYR A 1 94 ? -9.745 3.448 1.004 1.00 97.81 94 TYR A N 1
ATOM 757 C CA . TYR A 1 94 ? -11.024 3.508 1.711 1.00 97.81 94 TYR A CA 1
ATOM 758 C C . TYR A 1 94 ? -12.218 3.524 0.754 1.00 97.81 94 TYR A C 1
ATOM 760 O O . TYR A 1 94 ? -13.168 2.755 0.921 1.00 97.81 94 TYR A O 1
ATOM 768 N N . ASN A 1 95 ? -12.153 4.343 -0.297 1.00 97.81 95 ASN A N 1
ATOM 769 C CA . ASN A 1 95 ? -13.213 4.399 -1.302 1.00 97.81 95 ASN A CA 1
ATOM 770 C C . ASN A 1 95 ? -13.415 3.044 -1.996 1.00 97.81 95 ASN A C 1
ATOM 772 O O . ASN A 1 95 ? -14.552 2.611 -2.182 1.00 97.81 95 ASN A O 1
ATOM 776 N N . ALA A 1 96 ? -12.321 2.361 -2.334 1.00 97.31 96 ALA A N 1
ATOM 777 C CA . ALA A 1 96 ? -12.357 1.068 -2.999 1.00 97.31 96 ALA A CA 1
ATOM 778 C C . ALA A 1 96 ? -12.850 -0.053 -2.077 1.00 97.31 96 ALA A C 1
ATOM 780 O O . ALA A 1 96 ? -13.836 -0.709 -2.390 1.00 97.31 96 ALA A O 1
ATOM 781 N N . THR A 1 97 ? -12.209 -0.242 -0.923 1.00 96.88 97 THR A N 1
ATOM 782 C CA . THR A 1 97 ? -12.366 -1.440 -0.077 1.00 96.88 97 THR A CA 1
ATOM 783 C C . THR A 1 97 ? -13.314 -1.237 1.105 1.00 96.88 97 THR A C 1
ATOM 785 O O . THR A 1 97 ? -13.856 -2.197 1.644 1.00 96.88 97 THR A O 1
ATOM 788 N N . GLY A 1 98 ? -13.537 0.010 1.526 1.00 96.50 98 GLY A N 1
ATOM 789 C CA . GLY A 1 98 ? -14.270 0.336 2.751 1.00 96.50 98 GLY A CA 1
ATOM 790 C C . GLY A 1 98 ? -13.467 0.164 4.039 1.00 96.50 98 GLY A C 1
ATOM 791 O O . GLY A 1 98 ? -14.039 0.298 5.119 1.00 96.50 98 GLY A O 1
ATOM 792 N N . THR A 1 99 ? -12.169 -0.129 3.943 1.00 97.25 99 THR A N 1
ATOM 793 C CA . THR A 1 99 ? -11.255 -0.216 5.090 1.00 97.25 99 THR A CA 1
ATOM 794 C C . THR A 1 99 ? -10.323 0.987 5.122 1.00 97.25 99 THR A C 1
ATOM 796 O O . THR A 1 99 ? -9.980 1.537 4.081 1.00 97.25 99 THR A O 1
ATOM 799 N N . HIS A 1 100 ? -9.935 1.437 6.312 1.00 97.50 100 HIS A N 1
ATOM 800 C CA . HIS A 1 100 ? -8.994 2.545 6.456 1.00 97.50 100 HIS A CA 1
ATOM 801 C C . HIS A 1 100 ? -7.565 2.020 6.366 1.00 97.50 100 HIS A C 1
ATOM 803 O O . HIS A 1 100 ? -7.164 1.198 7.189 1.00 97.50 100 HIS A O 1
ATOM 809 N N . MET A 1 101 ? -6.804 2.508 5.387 1.00 98.3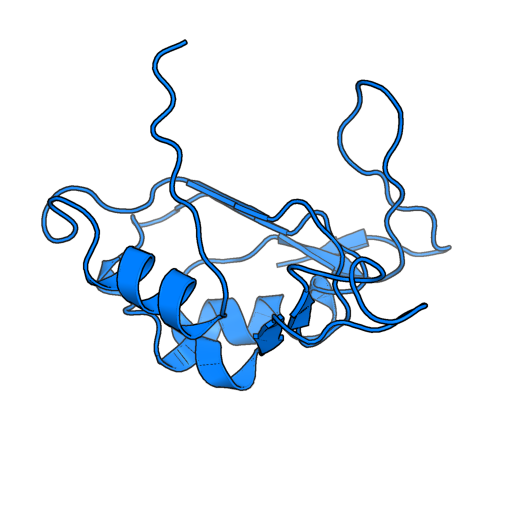8 101 MET A N 1
ATOM 810 C CA . MET A 1 101 ? -5.383 2.198 5.274 1.00 98.38 101 MET A CA 1
ATOM 811 C C . MET A 1 101 ? -4.550 3.281 5.942 1.00 98.38 101 MET A C 1
ATOM 813 O O . MET A 1 101 ? -4.549 4.430 5.501 1.00 98.3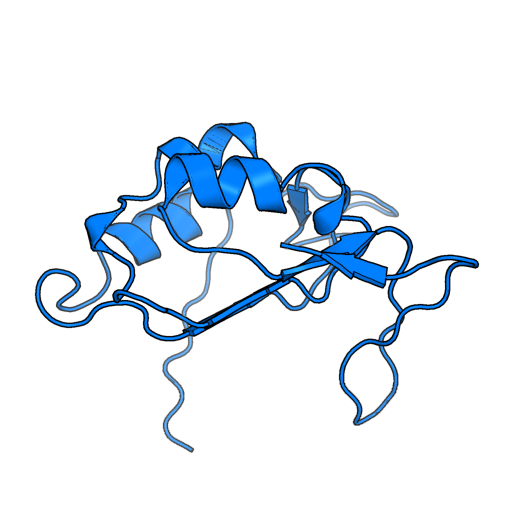8 101 MET A O 1
ATOM 817 N N . ILE A 1 102 ? -3.770 2.888 6.942 1.00 98.62 102 ILE A N 1
ATOM 818 C CA . ILE A 1 102 ? -2.757 3.747 7.547 1.00 98.62 102 ILE A CA 1
ATOM 819 C C . ILE A 1 102 ? -1.599 3.903 6.555 1.00 98.62 102 ILE A C 1
ATOM 821 O O . ILE A 1 102 ? -0.988 2.910 6.165 1.00 98.62 102 ILE A O 1
ATOM 825 N N . GLY A 1 103 ? -1.289 5.131 6.151 1.00 98.25 103 GLY A N 1
ATOM 826 C CA . GLY A 1 103 ? -0.196 5.458 5.235 1.00 98.25 103 GLY A CA 1
ATOM 827 C C . GLY A 1 103 ? 0.630 6.644 5.727 1.00 98.25 103 GLY A C 1
ATOM 828 O O . GLY A 1 103 ? 0.183 7.428 6.567 1.00 98.25 103 GLY A O 1
ATOM 829 N N . ALA A 1 104 ? 1.855 6.771 5.220 1.00 98.19 104 ALA A N 1
ATOM 830 C CA . ALA A 1 104 ? 2.762 7.859 5.581 1.00 98.19 104 ALA A CA 1
ATOM 831 C C . ALA A 1 104 ? 2.480 9.128 4.764 1.00 98.19 104 ALA A C 1
ATOM 833 O O . ALA A 1 104 ? 2.365 9.060 3.541 1.00 98.19 104 ALA A O 1
ATOM 834 N N . ILE A 1 105 ? 2.442 10.288 5.419 1.00 98.06 105 ILE A N 1
ATOM 835 C CA . ILE A 1 105 ? 2.766 11.573 4.788 1.00 98.06 105 ILE A CA 1
ATOM 836 C C . ILE A 1 105 ? 4.269 11.784 4.967 1.00 98.06 105 ILE A C 1
ATOM 838 O O . ILE A 1 105 ? 4.753 11.786 6.101 1.00 98.06 105 ILE A O 1
ATOM 842 N N . GLY A 1 106 ? 4.998 11.952 3.863 1.00 97.00 106 GLY A N 1
ATOM 843 C CA . GLY A 1 106 ? 6.460 12.015 3.869 1.00 97.00 106 GLY A CA 1
ATOM 844 C C . GLY A 1 106 ? 7.170 10.661 3.716 1.00 97.00 106 GLY A C 1
ATOM 845 O O . GLY A 1 106 ? 6.568 9.621 3.432 1.00 97.00 106 GLY A O 1
ATOM 846 N N . LYS A 1 107 ? 8.494 10.702 3.875 1.00 96.62 107 LYS A N 1
ATOM 847 C CA . LYS A 1 107 ? 9.408 9.564 3.726 1.00 96.62 107 LYS A CA 1
ATOM 848 C C . LYS A 1 107 ? 9.413 8.672 4.960 1.00 96.62 107 LYS A C 1
ATOM 850 O O . LYS A 1 107 ? 9.391 9.162 6.093 1.00 96.62 107 LYS A O 1
ATOM 855 N N . THR A 1 108 ? 9.527 7.375 4.708 1.00 95.75 108 THR A N 1
ATOM 856 C CA . THR A 1 108 ? 9.851 6.367 5.712 1.00 95.75 108 THR A CA 1
ATOM 857 C C . THR A 1 108 ? 11.256 5.822 5.477 1.00 95.75 108 THR A C 1
ATOM 859 O O . THR A 1 108 ? 11.781 5.879 4.363 1.00 95.75 108 THR A O 1
ATOM 862 N N . GLN A 1 109 ? 11.885 5.320 6.534 1.00 92.50 109 GLN A N 1
ATOM 863 C CA . GLN A 1 109 ? 13.177 4.653 6.463 1.00 92.50 109 GLN A CA 1
ATOM 864 C C . GLN A 1 109 ? 13.087 3.283 7.123 1.00 92.50 109 GLN A C 1
ATOM 866 O O . GLN A 1 109 ? 12.583 3.152 8.239 1.00 92.50 109 GLN A O 1
ATOM 871 N N . PHE A 1 110 ? 13.582 2.273 6.410 1.00 86.81 110 PHE A N 1
ATOM 872 C CA . PHE A 1 110 ? 13.788 0.941 6.956 1.00 86.81 110 PHE A CA 1
ATOM 873 C C . PHE A 1 110 ? 15.058 0.953 7.802 1.00 86.81 110 PHE A C 1
ATOM 875 O O . PHE A 1 110 ? 16.107 1.420 7.352 1.00 86.81 110 PHE A O 1
ATOM 882 N N . MET A 1 111 ? 14.941 0.444 9.021 1.00 80.31 111 MET A N 1
ATOM 883 C CA . MET A 1 111 ? 16.046 0.268 9.955 1.00 80.31 111 MET A CA 1
ATOM 884 C C . MET A 1 111 ? 16.295 -1.232 10.130 1.00 80.31 111 MET A C 1
ATOM 886 O O . MET A 1 111 ? 15.422 -2.048 9.824 1.00 80.31 111 MET A O 1
ATOM 890 N N . MET A 1 112 ? 17.489 -1.618 10.583 1.00 78.56 112 MET A N 1
ATOM 891 C CA . MET A 1 112 ? 17.716 -3.021 10.929 1.00 78.56 112 MET A CA 1
ATOM 892 C C . MET A 1 112 ? 16.860 -3.395 12.137 1.00 78.56 112 MET A C 1
ATOM 894 O O . MET A 1 112 ? 16.855 -2.675 13.127 1.00 78.56 112 MET A O 1
ATOM 898 N N . GLU A 1 113 ? 16.165 -4.528 12.027 1.00 78.81 113 GLU A N 1
ATOM 899 C CA . GLU A 1 113 ? 15.413 -5.169 13.117 1.00 78.81 113 GLU A CA 1
ATOM 900 C C . GLU A 1 113 ? 14.225 -4.361 13.678 1.00 78.81 113 GLU A C 1
ATOM 902 O O . GLU A 1 113 ? 13.616 -4.765 14.666 1.00 78.81 113 GLU A O 1
ATOM 907 N N . GLU A 1 114 ? 13.820 -3.278 13.010 1.00 84.12 114 GLU A N 1
ATOM 908 C CA . GLU A 1 114 ? 12.706 -2.425 13.433 1.00 84.12 114 GLU A CA 1
ATOM 909 C C . GLU A 1 114 ? 11.710 -2.156 12.296 1.00 84.12 114 GLU A C 1
ATOM 911 O O . GLU A 1 114 ? 12.020 -2.250 11.105 1.00 84.12 114 GLU A O 1
ATOM 916 N N . LEU A 1 115 ? 10.477 -1.800 12.671 1.00 89.31 115 LEU A N 1
ATOM 917 C CA . LEU A 1 115 ? 9.465 -1.349 11.716 1.00 89.31 115 LEU A CA 1
ATOM 918 C C . LEU A 1 115 ? 9.842 0.028 11.138 1.00 89.31 115 LEU A C 1
ATOM 920 O O . LEU A 1 115 ? 10.444 0.836 11.845 1.00 89.31 115 LEU A O 1
ATOM 924 N N . PRO A 1 116 ? 9.456 0.344 9.886 1.00 93.00 116 PRO A N 1
ATOM 925 C CA . PRO A 1 116 ? 9.834 1.609 9.265 1.00 93.00 116 PRO A CA 1
ATOM 926 C C . PRO A 1 116 ? 9.383 2.844 10.051 1.00 93.00 116 PRO A C 1
ATOM 928 O O . PRO A 1 116 ? 8.224 2.951 10.467 1.00 93.00 116 PRO A O 1
ATOM 931 N N . ILE A 1 117 ? 10.294 3.808 10.194 1.00 93.81 117 ILE A N 1
ATOM 932 C CA . ILE A 1 117 ? 10.062 5.075 10.901 1.00 93.81 117 ILE A CA 1
ATOM 933 C C . ILE A 1 117 ? 9.863 6.231 9.919 1.00 93.81 117 ILE A C 1
ATOM 935 O O . ILE A 1 117 ? 10.359 6.192 8.796 1.00 93.81 117 ILE A O 1
ATOM 939 N N . LEU A 1 118 ? 9.154 7.280 10.342 1.00 95.62 118 LEU A N 1
ATOM 940 C CA . LEU A 1 118 ? 9.028 8.527 9.582 1.00 95.62 118 LEU A CA 1
ATOM 941 C C . LEU A 1 118 ? 10.289 9.372 9.761 1.00 95.62 118 LEU A C 1
ATOM 943 O O . LEU A 1 118 ? 10.735 9.579 10.886 1.00 95.62 118 LEU A O 1
ATOM 947 N N . THR A 1 119 ? 10.832 9.892 8.663 1.00 95.38 119 THR A N 1
ATOM 948 C CA . THR A 1 119 ? 12.077 10.686 8.684 1.00 95.38 119 THR A CA 1
ATOM 949 C C . THR A 1 119 ? 11.916 12.094 8.130 1.00 95.38 119 THR A C 1
ATOM 951 O O . THR A 1 119 ? 12.818 12.917 8.254 1.00 95.38 119 THR A O 1
ATOM 954 N N . SER A 1 120 ? 10.774 12.397 7.512 1.00 93.81 120 SER A N 1
ATOM 955 C CA . SER A 1 120 ? 10.484 13.749 7.029 1.00 93.81 120 SER A CA 1
ATOM 956 C C . SER A 1 120 ? 10.030 14.656 8.164 1.00 93.81 120 SER A C 1
ATOM 958 O O . SER A 1 120 ? 9.234 14.246 9.010 1.00 93.81 120 SER A O 1
ATOM 960 N N . GLU A 1 121 ? 10.477 15.909 8.139 1.00 93.56 121 GLU A N 1
ATOM 961 C CA . GLU A 1 121 ? 9.945 16.953 9.010 1.00 93.56 121 GLU A CA 1
ATOM 962 C C . GLU A 1 121 ? 8.428 17.092 8.798 1.00 93.56 121 GLU A C 1
ATOM 964 O O . GLU A 1 121 ? 7.946 17.141 7.665 1.00 93.56 121 GLU A O 1
ATOM 969 N N . GLY A 1 122 ? 7.656 17.070 9.889 1.00 93.25 122 GLY A N 1
ATOM 970 C CA . GLY A 1 122 ? 6.188 17.070 9.834 1.00 93.25 122 GLY A CA 1
ATOM 971 C C . GLY A 1 122 ? 5.554 15.769 9.316 1.00 93.25 122 GLY A C 1
ATOM 972 O O . GLY A 1 122 ? 4.336 15.723 9.122 1.00 93.25 122 GLY A O 1
ATOM 973 N N . GLY A 1 123 ? 6.346 14.713 9.102 1.00 95.75 123 GLY A N 1
ATOM 974 C CA . GLY A 1 123 ? 5.853 13.403 8.696 1.00 95.75 123 GLY A CA 1
ATOM 975 C C . GLY A 1 123 ? 4.914 12.800 9.741 1.00 95.75 123 GLY A C 1
ATOM 976 O O . GLY A 1 123 ? 5.141 12.913 10.947 1.00 95.75 123 GLY A O 1
ATOM 977 N N . LYS A 1 124 ? 3.841 12.150 9.283 1.00 97.50 124 LYS A N 1
ATOM 978 C CA . LYS A 1 124 ? 2.846 11.516 10.162 1.00 97.50 124 LYS A CA 1
ATOM 979 C C . LYS A 1 124 ? 2.122 10.367 9.474 1.00 97.50 124 LYS A C 1
ATOM 981 O O . LYS A 1 124 ? 2.022 10.324 8.250 1.00 97.50 124 LYS A O 1
ATOM 986 N N . TRP A 1 125 ? 1.578 9.466 10.281 1.00 97.81 125 TRP A N 1
ATOM 987 C CA . TRP A 1 125 ? 0.688 8.401 9.829 1.00 97.81 125 TRP A CA 1
ATOM 988 C C . TRP A 1 125 ? -0.754 8.919 9.761 1.00 97.81 125 TRP A C 1
ATOM 990 O O . TRP A 1 125 ? -1.224 9.548 10.709 1.00 97.81 125 TRP A O 1
ATOM 1000 N N . VAL A 1 126 ? -1.448 8.667 8.650 1.00 97.62 126 VAL A N 1
ATOM 1001 C CA . VAL A 1 126 ? -2.842 9.091 8.402 1.00 97.62 126 VAL A CA 1
ATOM 1002 C C . VAL A 1 126 ? -3.665 7.951 7.810 1.00 97.62 126 VAL A C 1
ATOM 1004 O O . VAL A 1 126 ? -3.085 6.990 7.307 1.00 97.62 126 VAL A O 1
ATOM 1007 N N . ASN A 1 127 ? -4.995 8.046 7.859 1.00 89.81 127 ASN A N 1
ATOM 1008 C CA . ASN A 1 127 ? -5.919 7.045 7.321 1.00 89.81 127 ASN A CA 1
ATOM 1009 C C . ASN A 1 1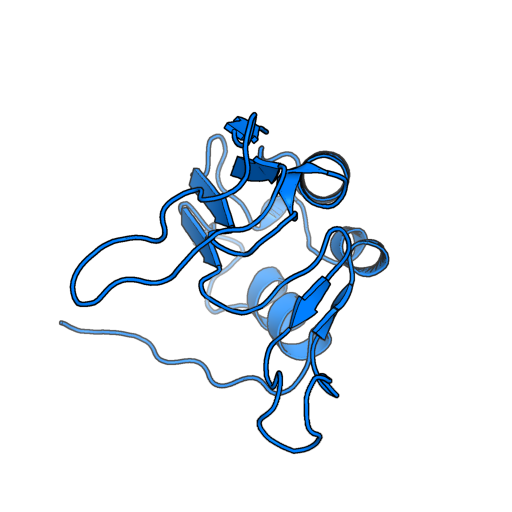27 ? -7.211 7.642 6.746 1.00 89.81 127 ASN A C 1
ATOM 1011 O O . ASN A 1 127 ? -7.385 8.877 6.831 1.00 89.81 127 ASN A O 1
#

Foldseek 3Di:
DDDDDDDDFALVRVLCCLAPPVPLLPDAALEEEADQADAQFWDADCQCVPDDRDGPHINGLVCLLSRALSRHDVARHAEYLYANNQVHSQVSNCVRRVYGYWYKDGGWDDDPPDRIDHDDDVMDIDD

Secondary structure (DSSP, 8-state):
--------SSHHHHHHHHHHSTTTTTS-EEEEEE-SEE-SSEEESSTTTSSTT--SSEEETTSGGGS-GGGEEEEEEEEE-STTGGGTHHHHHHHHHSSPEEEEES-EEEETTEEEEE-STT-EEE-

Radius of gyration: 14.51 Å; chains: 1; bounding box: 34×39×27 Å

Sequence (127 aa):
FHLNLIYFQSGADVINYLNSGPGRDRLKVAGFEYLGHSNRACFMFDYSNLLDSASKSWLHESELSKIERRDFARGAYVKSWGCHTGESMSKKWYNATGTHMIGAIGKTQFMMEELPILTSEGGKWVN